Protein AF-A0A6N9VAM0-F1 (afdb_monomer_lite)

Structure (mmCIF, N/CA/C/O backbone):
data_AF-A0A6N9VAM0-F1
#
_entry.id   AF-A0A6N9VAM0-F1
#
loop_
_atom_site.group_PDB
_atom_site.id
_atom_site.type_symbol
_atom_site.label_atom_id
_atom_site.label_alt_id
_atom_site.label_comp_id
_atom_site.label_asym_id
_atom_site.label_entity_id
_atom_site.label_seq_id
_atom_site.pdbx_PDB_ins_code
_atom_site.Cartn_x
_atom_site.Cartn_y
_atom_site.Cartn_z
_atom_site.occupancy
_atom_site.B_iso_or_equiv
_atom_site.auth_seq_id
_atom_site.auth_comp_id
_atom_site.auth_asym_id
_atom_site.auth_atom_id
_atom_site.pdbx_PDB_model_num
ATOM 1 N N . ARG A 1 1 ? 8.829 16.996 4.462 1.00 77.75 1 ARG A N 1
ATOM 2 C CA . ARG A 1 1 ? 7.612 17.233 5.281 1.00 77.75 1 ARG A CA 1
ATOM 3 C C . ARG A 1 1 ? 6.850 15.953 5.683 1.00 77.75 1 ARG A C 1
ATOM 5 O O . ARG A 1 1 ?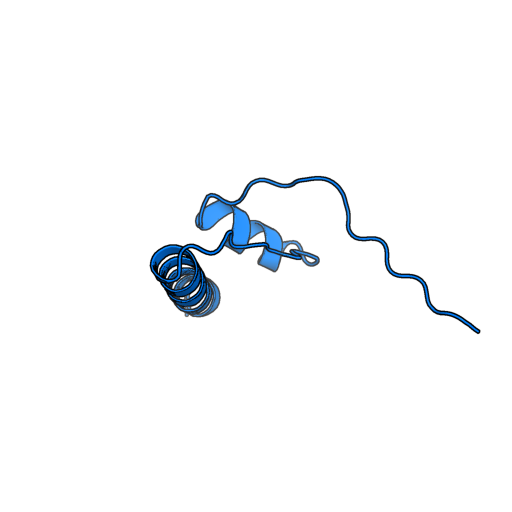 5.793 16.090 6.266 1.00 77.75 1 ARG A O 1
ATOM 12 N N . GLY A 1 2 ? 7.311 14.722 5.399 1.00 91.06 2 GLY A N 1
ATOM 13 C CA . GLY A 1 2 ? 6.664 13.491 5.915 1.00 91.06 2 GLY A CA 1
ATOM 14 C C . GLY A 1 2 ? 5.244 13.170 5.405 1.00 91.06 2 GLY A C 1
ATOM 15 O O . GLY A 1 2 ? 4.757 12.072 5.646 1.00 91.06 2 GLY A O 1
ATOM 16 N N . LEU A 1 3 ? 4.619 14.078 4.648 1.00 96.31 3 LEU A N 1
ATOM 17 C CA . LEU A 1 3 ? 3.215 14.021 4.222 1.00 96.31 3 LEU A CA 1
ATOM 18 C C . LEU A 1 3 ? 2.822 12.709 3.534 1.00 96.31 3 LEU A C 1
ATOM 20 O O . LEU A 1 3 ? 1.742 12.196 3.786 1.00 96.31 3 LEU A O 1
ATOM 24 N N . ALA A 1 4 ? 3.708 12.136 2.713 1.00 95.25 4 ALA A N 1
ATOM 25 C CA . ALA A 1 4 ? 3.434 10.867 2.039 1.00 95.25 4 ALA A CA 1
ATOM 26 C C . ALA A 1 4 ? 3.196 9.719 3.031 1.00 95.25 4 ALA A C 1
ATOM 28 O O . ALA A 1 4 ? 2.299 8.911 2.824 1.00 95.25 4 ALA A O 1
ATOM 29 N N . ARG A 1 5 ? 3.973 9.667 4.121 1.00 96.19 5 ARG A N 1
ATOM 30 C CA . ARG A 1 5 ? 3.795 8.663 5.173 1.00 96.19 5 ARG A CA 1
ATOM 31 C C . ARG A 1 5 ? 2.501 8.914 5.936 1.00 96.19 5 ARG A C 1
ATOM 33 O O . ARG A 1 5 ? 1.746 7.980 6.137 1.00 96.19 5 ARG A O 1
ATOM 40 N N . GLN A 1 6 ? 2.242 10.167 6.306 1.00 98.12 6 GLN A N 1
ATOM 41 C CA . GLN A 1 6 ? 1.045 10.540 7.058 1.00 98.12 6 GLN A CA 1
ATOM 42 C C . GLN A 1 6 ? -0.235 10.181 6.292 1.00 98.12 6 GLN A C 1
ATOM 44 O O . GLN A 1 6 ? -1.047 9.416 6.794 1.00 98.12 6 GLN A O 1
ATOM 49 N N . VAL A 1 7 ? -0.380 10.652 5.050 1.00 97.62 7 VAL A N 1
ATOM 50 C CA . VAL A 1 7 ? -1.578 10.385 4.235 1.00 97.62 7 VAL A CA 1
ATOM 51 C C . VAL A 1 7 ? -1.751 8.889 3.966 1.00 97.62 7 VAL A C 1
ATOM 53 O O . VAL A 1 7 ? -2.862 8.374 4.059 1.00 97.62 7 VAL A O 1
ATOM 56 N N . ALA A 1 8 ? -0.665 8.169 3.666 1.00 97.31 8 ALA A N 1
ATOM 57 C CA . ALA A 1 8 ? -0.748 6.731 3.431 1.00 97.31 8 ALA A CA 1
ATOM 58 C C . ALA A 1 8 ? -1.132 5.947 4.697 1.00 97.31 8 ALA A C 1
ATOM 60 O O . ALA A 1 8 ? -1.833 4.938 4.592 1.00 97.31 8 ALA A O 1
ATOM 61 N N . SER A 1 9 ? -0.696 6.400 5.880 1.00 97.94 9 SER A N 1
ATOM 62 C CA . SER A 1 9 ? -1.050 5.766 7.153 1.00 97.94 9 SER A CA 1
ATOM 63 C C . SER A 1 9 ? -2.538 5.913 7.428 1.00 97.94 9 SER A C 1
ATOM 65 O O . SER A 1 9 ? -3.190 4.911 7.708 1.00 97.94 9 SER A O 1
ATOM 67 N N . GLU A 1 10 ? -3.086 7.117 7.257 1.00 98.44 10 GLU A N 1
ATOM 68 C CA . GLU A 1 10 ? -4.521 7.366 7.437 1.00 98.44 10 GLU A CA 1
ATOM 69 C C . GLU A 1 10 ? -5.366 6.559 6.445 1.00 98.44 10 GLU A C 1
ATOM 71 O O . GLU A 1 10 ? -6.330 5.905 6.834 1.00 98.44 10 GLU A O 1
ATOM 76 N N . ALA A 1 11 ? -4.968 6.515 5.168 1.00 98.12 11 ALA A N 1
ATOM 77 C CA . ALA A 1 11 ? -5.667 5.712 4.165 1.00 98.12 11 ALA A CA 1
ATOM 78 C C . ALA A 1 11 ? -5.629 4.206 4.490 1.00 98.12 11 ALA A C 1
ATOM 80 O O . ALA A 1 11 ? -6.627 3.506 4.317 1.00 98.12 11 ALA A O 1
ATOM 81 N N . THR A 1 12 ? -4.493 3.709 4.992 1.00 98.12 12 THR A N 1
ATOM 82 C CA . THR A 1 12 ? -4.343 2.306 5.412 1.00 98.12 12 THR A CA 1
ATOM 83 C C . THR A 1 12 ? -5.221 2.003 6.625 1.00 98.12 12 THR A C 1
ATOM 85 O O . THR A 1 12 ? -5.947 1.012 6.612 1.00 98.12 12 THR A O 1
ATOM 88 N N . ALA A 1 13 ? -5.197 2.863 7.646 1.00 98.38 13 ALA A N 1
ATOM 89 C CA . ALA A 1 13 ? -6.019 2.712 8.844 1.00 98.38 13 ALA A CA 1
ATOM 90 C C . ALA A 1 13 ? -7.516 2.742 8.509 1.00 98.38 13 ALA A C 1
ATOM 92 O O . ALA A 1 13 ? -8.268 1.898 8.991 1.00 98.38 13 ALA A O 1
ATOM 93 N N . HIS A 1 14 ? -7.932 3.655 7.629 1.00 98.56 14 HIS A N 1
ATOM 94 C CA . HIS A 1 14 ? -9.311 3.748 7.165 1.00 98.56 14 HIS A CA 1
ATOM 95 C C . HIS A 1 14 ? -9.776 2.464 6.466 1.00 98.56 14 HIS A C 1
ATOM 97 O O . HIS A 1 14 ? -10.834 1.930 6.796 1.00 98.56 14 HIS A O 1
ATOM 103 N N . ALA A 1 15 ? -8.974 1.931 5.539 1.00 98.44 15 ALA A N 1
ATOM 104 C CA . ALA A 1 15 ? -9.305 0.693 4.839 1.00 98.44 15 ALA A CA 1
ATOM 105 C C . ALA A 1 15 ? -9.406 -0.504 5.802 1.00 98.44 15 ALA A C 1
ATOM 107 O O . ALA A 1 15 ? -10.359 -1.276 5.716 1.00 98.44 15 ALA A O 1
ATOM 108 N N . LEU A 1 16 ? -8.480 -0.622 6.758 1.00 98.00 16 LEU A N 1
ATOM 109 C CA . LEU A 1 16 ? -8.526 -1.674 7.778 1.00 98.00 16 LEU A CA 1
ATOM 110 C C . LEU A 1 16 ? -9.755 -1.548 8.687 1.00 98.00 16 LEU A C 1
ATOM 112 O O . LEU A 1 16 ? -10.410 -2.551 8.961 1.00 98.00 16 LEU A O 1
ATOM 116 N N . ALA A 1 17 ? -10.106 -0.332 9.118 1.00 98.56 17 ALA A N 1
ATOM 117 C CA . ALA A 1 17 ? -11.304 -0.078 9.921 1.00 98.56 17 ALA A CA 1
ATOM 118 C C . ALA A 1 17 ? -12.598 -0.441 9.173 1.00 98.56 17 ALA A C 1
ATOM 120 O O . ALA A 1 17 ? -13.571 -0.868 9.788 1.00 98.56 17 ALA A O 1
ATOM 121 N N . ALA A 1 18 ? -12.592 -0.324 7.844 1.00 98.62 18 ALA A N 1
ATOM 122 C CA . ALA A 1 18 ? -13.679 -0.765 6.977 1.00 98.62 18 ALA A CA 1
ATOM 123 C C . ALA A 1 18 ? -13.672 -2.285 6.690 1.00 98.62 18 ALA A C 1
ATOM 125 O O . ALA A 1 18 ? -14.495 -2.756 5.907 1.00 98.62 18 ALA A O 1
ATOM 126 N N . GLY A 1 19 ? -12.748 -3.060 7.273 1.00 98.25 19 GLY A N 1
ATOM 127 C CA . GLY A 1 19 ? -12.611 -4.498 7.014 1.00 98.25 19 GLY A CA 1
ATOM 128 C C . GLY A 1 19 ? -12.070 -4.830 5.619 1.00 98.25 19 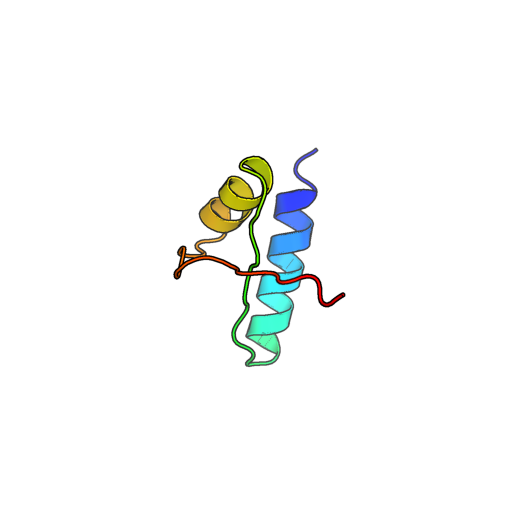GLY A C 1
ATOM 129 O O . GLY A 1 19 ? -12.222 -5.958 5.149 1.00 98.25 19 GLY A O 1
ATOM 130 N N . LEU A 1 20 ? -11.456 -3.861 4.937 1.00 98.25 20 LEU A N 1
ATOM 131 C CA . LEU A 1 20 ? -10.863 -4.044 3.616 1.00 98.25 20 LEU A CA 1
ATOM 132 C C . LEU A 1 20 ? -9.402 -4.472 3.734 1.00 98.25 20 LEU A C 1
ATOM 134 O O . LEU A 1 20 ? -8.709 -4.130 4.691 1.00 98.25 20 LEU A O 1
ATOM 138 N N . LEU A 1 21 ? -8.911 -5.169 2.708 1.00 96.12 21 LEU A N 1
ATOM 139 C CA . LEU A 1 21 ? -7.489 -5.454 2.550 1.00 96.12 21 LEU A CA 1
ATOM 140 C C . LEU A 1 21 ? -6.821 -4.313 1.766 1.00 96.12 21 LEU A C 1
ATOM 142 O O . LEU A 1 21 ? -7.083 -4.169 0.567 1.00 96.12 21 LEU A O 1
ATOM 146 N N . PRO A 1 22 ? -5.939 -3.512 2.384 1.00 96.31 22 PRO A N 1
ATOM 147 C CA . PRO A 1 22 ? -5.255 -2.438 1.680 1.00 96.31 22 PRO A CA 1
ATOM 148 C C . PRO A 1 22 ? -4.264 -2.995 0.647 1.00 96.31 22 PRO A C 1
ATOM 150 O O . PRO A 1 22 ? -3.457 -3.873 0.953 1.00 96.31 22 PRO A O 1
ATOM 153 N N . GLN A 1 23 ? -4.279 -2.454 -0.574 1.00 94.19 23 GLN A N 1
ATOM 154 C CA . GLN A 1 23 ? -3.348 -2.825 -1.644 1.00 94.19 23 GLN A CA 1
ATOM 155 C C . GLN A 1 23 ? -2.582 -1.598 -2.148 1.00 94.19 23 GLN A C 1
ATOM 157 O O . GLN A 1 23 ? -3.165 -0.542 -2.385 1.00 94.19 23 GLN A O 1
ATOM 162 N N . TRP A 1 24 ? -1.275 -1.756 -2.383 1.00 94.88 24 TRP A N 1
ATOM 163 C CA . TRP A 1 24 ? -0.404 -0.678 -2.853 1.00 94.88 24 TRP A CA 1
ATOM 164 C C . TRP A 1 24 ? 0.260 -1.007 -4.192 1.00 94.88 24 TRP A C 1
ATOM 166 O O . TRP A 1 24 ? 0.997 -1.980 -4.321 1.00 94.88 24 TRP A O 1
ATOM 176 N N . ARG A 1 25 ? 0.079 -0.132 -5.187 1.00 93.25 25 ARG A N 1
ATOM 177 C CA . ARG A 1 25 ? 0.807 -0.166 -6.470 1.00 93.25 25 ARG A CA 1
ATOM 178 C C . ARG A 1 25 ? 2.035 0.753 -6.448 1.00 93.25 25 ARG A C 1
ATOM 180 O O . ARG A 1 25 ? 2.027 1.845 -7.012 1.00 93.25 25 ARG A O 1
ATOM 187 N N . ALA A 1 26 ? 3.091 0.349 -5.745 1.00 92.19 26 ALA A N 1
ATOM 188 C CA . ALA A 1 26 ? 4.278 1.186 -5.549 1.00 92.19 26 ALA A CA 1
ATOM 189 C C . ALA A 1 26 ? 5.258 1.109 -6.742 1.00 92.19 26 ALA A C 1
ATOM 191 O O . ALA A 1 26 ? 6.055 0.178 -6.845 1.00 92.19 26 ALA A O 1
ATOM 192 N N . ARG A 1 27 ? 5.234 2.100 -7.652 1.00 88.81 27 ARG A N 1
ATOM 193 C CA . ARG A 1 27 ? 6.084 2.107 -8.869 1.00 88.81 27 ARG A CA 1
ATOM 194 C C . ARG A 1 27 ? 7.435 2.829 -8.702 1.00 88.81 27 ARG A C 1
ATOM 196 O O . ARG A 1 27 ? 8.458 2.193 -8.953 1.00 88.81 27 ARG A O 1
ATOM 203 N N . PRO A 1 28 ? 7.524 4.105 -8.274 1.00 92.94 28 PRO A N 1
ATOM 204 C CA . PRO A 1 28 ? 8.822 4.740 -8.032 1.00 92.94 28 PRO A CA 1
ATOM 205 C C . PRO A 1 28 ? 9.481 4.226 -6.746 1.00 92.94 28 PRO A C 1
ATOM 207 O O . PRO A 1 28 ? 8.790 3.887 -5.783 1.00 92.94 28 PRO A O 1
ATOM 210 N N . ALA A 1 29 ? 10.816 4.266 -6.675 1.00 94.19 29 ALA A N 1
ATOM 211 C CA . ALA A 1 29 ? 11.561 3.863 -5.475 1.00 94.19 29 ALA A CA 1
ATOM 212 C C . ALA A 1 29 ? 11.122 4.632 -4.215 1.00 94.19 29 ALA A C 1
ATOM 214 O O . ALA A 1 29 ? 11.043 4.059 -3.132 1.00 94.19 29 ALA A O 1
ATOM 215 N N . ALA A 1 30 ? 10.774 5.916 -4.358 1.00 94.88 30 ALA A N 1
ATOM 216 C CA . ALA A 1 30 ? 10.225 6.708 -3.262 1.00 94.88 30 ALA A CA 1
ATOM 217 C C . ALA A 1 30 ? 8.897 6.140 -2.737 1.00 94.88 30 ALA A C 1
ATOM 219 O O . ALA A 1 30 ? 8.724 6.049 -1.529 1.00 94.88 30 ALA A O 1
ATOM 220 N N . SER A 1 31 ? 8.001 5.696 -3.624 1.00 95.38 31 SER A N 1
ATOM 221 C CA . SER A 1 31 ? 6.723 5.090 -3.233 1.00 95.38 31 SER A CA 1
ATOM 222 C C . SER A 1 31 ? 6.929 3.746 -2.532 1.00 95.38 31 SER A C 1
ATOM 224 O O . SER A 1 31 ? 6.333 3.520 -1.481 1.00 95.38 31 SER A O 1
ATOM 226 N N . ARG A 1 32 ? 7.847 2.903 -3.036 1.00 94.88 32 ARG A N 1
ATOM 227 C CA . ARG A 1 32 ? 8.205 1.626 -2.387 1.00 94.88 32 ARG A CA 1
ATOM 228 C C . ARG A 1 32 ? 8.720 1.821 -0.963 1.00 94.88 32 ARG A C 1
ATOM 230 O O . ARG A 1 32 ? 8.340 1.068 -0.076 1.00 94.88 32 ARG A O 1
ATOM 237 N N . ARG A 1 33 ? 9.533 2.857 -0.720 1.00 95.88 33 ARG A N 1
ATOM 238 C CA . ARG A 1 33 ? 10.014 3.176 0.636 1.00 95.88 33 ARG A CA 1
ATOM 239 C C . ARG A 1 33 ? 8.880 3.535 1.592 1.00 95.88 33 ARG A C 1
ATOM 241 O O . ARG A 1 33 ? 8.933 3.132 2.747 1.00 95.88 33 ARG A O 1
ATOM 248 N N . VAL A 1 34 ? 7.864 4.268 1.130 1.00 97.44 34 VAL A N 1
ATOM 249 C CA . VAL A 1 34 ? 6.700 4.574 1.976 1.00 97.44 34 VAL A CA 1
ATOM 250 C C . VAL A 1 34 ? 5.906 3.296 2.259 1.00 97.44 34 VAL A C 1
ATOM 252 O O . VAL A 1 34 ? 5.590 3.046 3.415 1.00 97.44 34 VAL A O 1
ATOM 255 N N . ALA A 1 35 ? 5.673 2.451 1.250 1.00 97.12 35 ALA A N 1
ATOM 256 C CA . ALA A 1 35 ? 4.996 1.165 1.431 1.00 97.12 35 ALA A CA 1
ATOM 257 C C . ALA A 1 35 ? 5.701 0.276 2.468 1.00 97.12 35 ALA A C 1
ATOM 259 O O . ALA A 1 35 ? 5.072 -0.185 3.421 1.00 97.12 35 ALA A O 1
ATOM 260 N N . ALA A 1 36 ? 7.022 0.125 2.344 1.00 96.06 36 ALA A N 1
ATOM 261 C CA . ALA A 1 36 ? 7.833 -0.626 3.298 1.00 96.06 36 ALA A CA 1
ATOM 262 C C . ALA A 1 36 ? 7.767 -0.029 4.716 1.00 96.06 36 ALA A C 1
ATOM 264 O O . ALA A 1 36 ? 7.622 -0.763 5.689 1.00 96.06 36 ALA A O 1
ATOM 265 N N . ALA A 1 37 ? 7.803 1.303 4.845 1.00 96.88 37 ALA A N 1
ATOM 266 C CA . ALA A 1 37 ? 7.701 1.986 6.137 1.00 96.88 37 ALA A CA 1
ATOM 267 C C . ALA A 1 37 ? 6.334 1.818 6.829 1.00 96.88 37 ALA A C 1
ATOM 269 O O . ALA A 1 37 ? 6.231 2.074 8.030 1.00 96.88 37 ALA A O 1
ATOM 270 N N . LEU A 1 38 ? 5.297 1.424 6.085 1.00 97.06 38 LEU A N 1
ATOM 271 C CA . LEU A 1 38 ? 3.960 1.112 6.599 1.00 97.06 38 LEU A CA 1
ATOM 272 C C . LEU A 1 38 ? 3.737 -0.395 6.813 1.00 97.06 38 LEU A C 1
ATOM 274 O O . LEU A 1 38 ? 2.656 -0.790 7.234 1.00 97.06 38 LEU A O 1
ATOM 278 N N . GLY A 1 39 ? 4.739 -1.236 6.537 1.00 96.56 39 GLY A N 1
ATOM 279 C CA . GLY A 1 39 ? 4.653 -2.686 6.725 1.00 96.56 39 GLY A CA 1
ATOM 280 C C . GLY A 1 39 ? 4.047 -3.456 5.548 1.00 96.56 39 GLY A C 1
ATOM 281 O O . GLY A 1 39 ? 3.809 -4.657 5.668 1.00 96.56 39 GLY A O 1
ATOM 282 N N . TYR A 1 40 ? 3.826 -2.813 4.397 1.00 96.81 40 TYR A N 1
ATOM 283 C CA . TYR A 1 40 ? 3.428 -3.532 3.185 1.00 96.81 40 TYR A CA 1
ATOM 284 C C . TYR A 1 40 ? 4.566 -4.429 2.694 1.00 96.81 40 TYR A C 1
ATOM 286 O O . TYR A 1 40 ? 5.746 -4.078 2.778 1.00 96.81 40 TYR A O 1
ATOM 294 N N . ARG A 1 41 ? 4.198 -5.575 2.116 1.00 94.88 41 ARG A N 1
ATOM 295 C CA . ARG A 1 41 ? 5.127 -6.511 1.474 1.00 94.88 41 ARG A CA 1
ATOM 296 C C . ARG A 1 41 ? 4.903 -6.502 -0.031 1.00 94.88 41 ARG A C 1
ATOM 298 O O . ARG A 1 41 ? 3.768 -6.428 -0.494 1.00 94.88 41 ARG A O 1
ATOM 305 N N . GLU A 1 42 ? 5.992 -6.562 -0.787 1.00 93.44 42 GLU A N 1
ATOM 306 C CA . GLU A 1 42 ? 5.924 -6.641 -2.243 1.00 93.44 42 GLU A CA 1
ATOM 307 C C . GLU A 1 42 ? 5.403 -8.018 -2.670 1.00 93.44 42 GLU A C 1
ATOM 309 O O . GLU A 1 42 ? 5.913 -9.046 -2.224 1.00 93.44 42 GLU A O 1
ATOM 314 N N . LEU A 1 43 ? 4.375 -8.022 -3.521 1.00 91.69 43 LEU A N 1
ATOM 315 C CA . LEU A 1 43 ? 3.765 -9.223 -4.085 1.00 91.69 43 LEU A CA 1
ATOM 316 C C . LEU A 1 43 ? 3.683 -9.072 -5.607 1.00 91.69 43 LEU A C 1
ATOM 318 O O . LEU A 1 43 ? 2.754 -8.464 -6.140 1.00 91.69 43 LEU A O 1
ATOM 322 N N . GLY A 1 44 ? 4.676 -9.630 -6.298 1.00 89.88 44 GLY A N 1
ATOM 323 C CA . GLY A 1 44 ? 4.755 -9.624 -7.757 1.00 89.88 44 GLY A CA 1
ATOM 324 C C . GLY A 1 44 ? 5.000 -8.240 -8.362 1.00 89.88 44 GLY A C 1
ATOM 325 O O . GLY A 1 44 ? 5.504 -7.325 -7.715 1.00 89.88 44 GLY A O 1
ATOM 326 N N . ALA A 1 45 ? 4.640 -8.094 -9.637 1.00 87.25 45 ALA A N 1
ATOM 327 C CA . ALA A 1 45 ? 4.819 -6.865 -10.398 1.00 87.25 45 ALA A CA 1
ATOM 328 C C . ALA A 1 45 ? 3.518 -6.452 -11.095 1.00 87.25 45 ALA A C 1
ATOM 330 O O . ALA A 1 45 ? 2.720 -7.282 -11.523 1.00 87.25 45 ALA A O 1
ATOM 331 N N . GLN A 1 46 ? 3.318 -5.143 -11.253 1.00 87.81 46 GLN A N 1
ATOM 332 C CA . GLN A 1 46 ? 2.209 -4.619 -12.046 1.00 87.81 46 GLN A CA 1
ATOM 333 C C . GLN A 1 46 ? 2.570 -4.637 -13.538 1.00 87.81 46 GLN A C 1
ATOM 335 O O . GLN A 1 46 ? 3.488 -3.929 -13.963 1.00 87.81 46 GLN A O 1
ATOM 340 N N . LEU A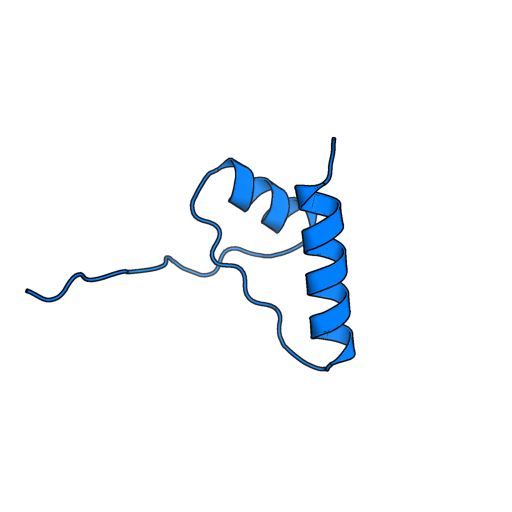 1 47 ? 1.778 -5.347 -14.339 1.00 88.50 47 LEU A N 1
ATOM 341 C CA . LEU A 1 47 ? 1.759 -5.213 -15.794 1.00 88.50 47 LEU A CA 1
ATOM 342 C C . LEU A 1 47 ? 0.729 -4.155 -16.210 1.00 88.50 47 LEU A C 1
ATOM 344 O O . LEU A 1 47 ? -0.376 -4.096 -15.671 1.00 88.50 47 LEU A O 1
ATOM 348 N N . SER A 1 48 ? 1.091 -3.318 -17.177 1.00 88.69 48 SER A N 1
ATOM 349 C CA . SER A 1 48 ? 0.162 -2.414 -17.853 1.00 88.69 48 SER A CA 1
ATOM 350 C C . SER A 1 48 ? 0.379 -2.546 -19.350 1.00 88.69 48 SER A C 1
ATOM 352 O O . SER A 1 48 ? 1.511 -2.426 -19.810 1.00 88.69 48 SER A O 1
ATOM 354 N N . VAL A 1 49 ? -0.699 -2.796 -20.088 1.00 93.81 49 VAL A N 1
ATOM 355 C CA . VAL A 1 49 ? -0.685 -2.942 -21.545 1.00 93.81 49 VAL A CA 1
ATOM 356 C C . VAL A 1 49 ? -1.473 -1.784 -22.137 1.00 93.81 49 VAL A C 1
ATOM 358 O O . VAL A 1 49 ? -2.568 -1.472 -21.672 1.00 93.81 49 VAL A O 1
ATOM 361 N N . ARG A 1 50 ? -0.903 -1.127 -23.144 1.00 95.88 50 ARG A N 1
ATOM 362 C CA . ARG A 1 50 ? -1.617 -0.158 -23.972 1.00 95.88 50 ARG A CA 1
ATOM 363 C C . ARG A 1 50 ? -2.159 -0.914 -25.176 1.00 95.88 50 ARG A C 1
ATOM 365 O O . ARG A 1 50 ? -1.367 -1.486 -25.917 1.00 95.88 50 ARG A O 1
ATOM 372 N N . LEU A 1 51 ? -3.477 -0.934 -25.331 1.00 95.31 51 LEU A N 1
ATOM 373 C CA . LEU A 1 51 ? -4.102 -1.457 -26.540 1.00 95.31 51 LEU A CA 1
ATOM 374 C C . LEU A 1 51 ? -4.007 -0.391 -27.635 1.00 95.31 51 LEU A C 1
ATOM 376 O O . LEU A 1 51 ? -4.109 0.803 -27.336 1.00 95.31 51 LEU A O 1
ATOM 380 N N . VAL A 1 52 ? -3.738 -0.842 -28.857 1.00 87.44 52 VAL A N 1
ATOM 381 C CA . VAL A 1 52 ? -3.754 -0.031 -30.079 1.00 87.44 52 VAL A CA 1
ATOM 382 C C . VAL A 1 52 ? -5.088 -0.180 -30.786 1.00 87.44 52 VAL A C 1
ATOM 384 O O . VAL A 1 52 ? -5.676 -1.280 -30.673 1.00 87.44 52 VAL A O 1
#

Secondary structure (DSSP, 8-state):
--HHHHHHHHHHHHHHHTT--------SHHHHHHHHHTT----S--------

Organism: Streptomyces microflavus (NCBI:txid1919)

Radius of gyration: 12.89 Å; chains: 1; bounding box: 25×27×40 Å

pLDDT: mean 94.72, std 4.03, range [77.75, 98.62]

InterPro domains:
  IPR027365 GNAT acetyltransferase YdfB-like [PF12746] (1-42)

Foldseek 3Di:
DCVLLVVVLVVCVVCVVVVHDDDDQQDDPVSVVSCVVNPHDDDDHDDDDDDD

Sequence (52 aa):
RGLARQVASEATAHALAAGLLPQWRARPAASRRVAAALGYRELGAQLSVRLV

=== Feature glossary ===
Key to the feature types in this record:

pLDDT. pLDDT is the predicted lDDT-Cα score: AlphaFold's confidence that the local environment of each residue (all inter-atomic distances within 15 Å) is correctly placed. It is a per-residue number between 0 and 100, with higher meaning more reliable.

Radius of gyration, Cα contacts, bounding box. The geometric summary reports three shape descriptors. Rg (radius of gyration) measures how spread out the Cα atoms are about their centre of mass; compact globular proteins have small Rg, elongated or unfolded ones large. Cα contacts (<8 Å, |i−j|>4) count long-range residue pairs in spatial proximity — high for tightly packed folds, near zero for rods or random coil. The bounding-box extents give the protein's footprint along x, y, z in Å.

Backbone torsions (φ/ψ). Backbone dihedral angles. Every residue except chain termini has a φ (preceding-C → N → Cα → C) and a ψ (N → Cα → C → next-N). They are reported in degrees following the IUPAC sign convention. Secondary structure is essentially a statement about which (φ, ψ) basin each residue occupies.

Contact-map, Ramachandran, and PAE plots. Plot images: a contact map (which residues are close in 3D, as an N×N binary image), a Ramachandran scatter (backbone torsion angles, revealing secondary-structure composition at a glance), and — for AlphaFold structures — a PAE heatmap (pairwise prediction confidence).

Predicted aligned error. Predicted Aligned Error (PAE) is an AlphaFold confidence matrix: entry (i, j) is the expected error in the position of residue j, in ångströms, when the prediction is superimposed on the true structure at residue i. Low PAE within a block of residues means that block is internally rigid and well-predicted; high PAE between two blocks means their relative placement is uncertain even if each block individually is confident.

Secondary structure (3-state, P-SEA). Three-state secondary structure (P-SEA) collapses the eight DSSP classes into helix (a), strand (b), and coil (c). P-SEA assigns these from Cα geometry alone — distances and angles — without requiring backbone oxygens, so it works on any Cα trace.

Solvent-accessible surface area. Solvent-accessible surface area (SASA) is the area in Å² traced out by the centre of a 1.4 Å probe sphere (a water molecule) rolled over the protein's van der Waals surface (Shrake–Rupley / Lee–Richards construction). Buried residues have near-zero SASA; fully exposed residues can exceed 200 Å². The total SASA scales roughly with the number of surface residues.

Foldseek 3Di. The Foldseek 3Di string encodes local tertiary geometry as a 20-letter alphabet — one character 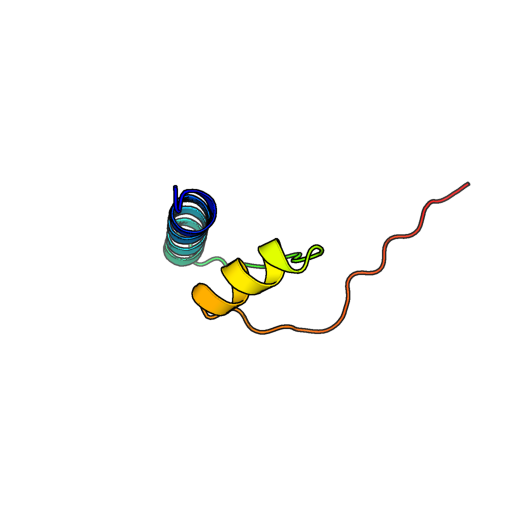per residue — derived from the relative positions of nearby Cα atoms. Unlike the amino-acid sequence, 3Di is a direct function of the 3D structure, so two proteins with the same fold have similar 3Di strings even at low sequence identity.

B-factor. For experimental (PDB) structures, the B-factor (temperature factor) quantifies the positional spread of each atom in the crystal — a combination of thermal vibration and static disorder — in units of Å². High B-factors mark flexible loops or poorly resolved regions; low B-factors mark th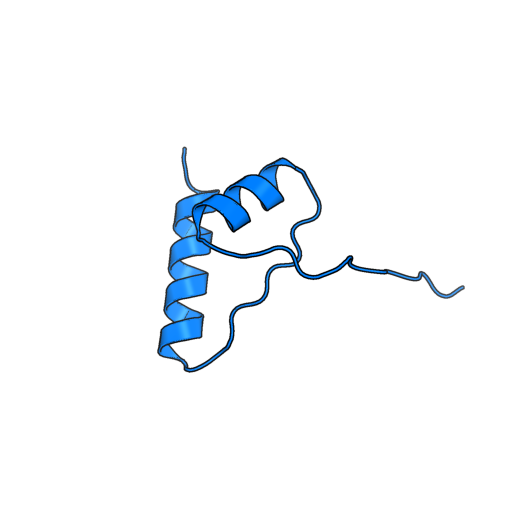e rigid, well-ordered core.

mmCIF coordinates. The mmCIF block holds the 3D Cartesian coordinates of each backbone atom (N, Cα, C, O) in ångströms. mmCIF is the PDB's canonical archive f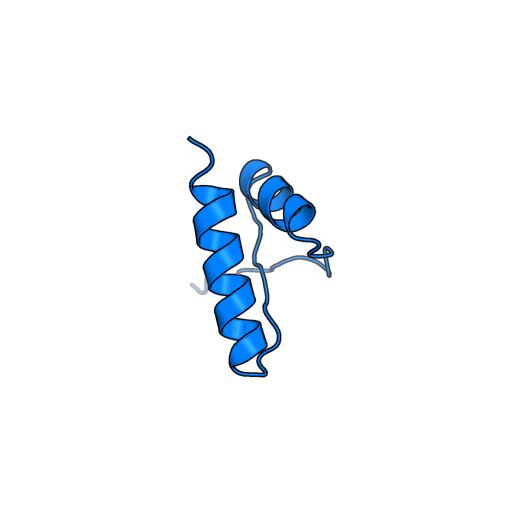ormat — a tagged-loop text representation of the atomic model.

InterPro / GO / CATH / organism. Functional annotations link the protein to curated databases. InterPro entries identify conserved domains and families by matching the sequence against member-database signatures (Pfam, PROSITE, CDD, …). Gene Ontology (GO) terms describe molecular function, biological process, and cellular component in a controlled vocabulary. CATH places the structure in a hierarchical fold classification (Class/Architecture/Topology/Homologous-superfamily). The organism is the source species.

Rendered structure images. Structure images are PyMOL renders from six orthogonal camera directions. Cartoon representation draws helices as coils and strands as arrows; sticks shows the backbone as bonds; surface shows the solvent-excluded envelope. Rainbow coloring maps sequence position to hue (blue→red, N→C); chain coloring assigns a distinct color per polypeptide.

Sequence. This is the polypeptide sequence — one letter per residue, N-terminus first. Length ranges from a few dozen residues for small domains to over a thousand for large multi-domain proteins.

Secondary structure (8-state, DSSP). The SS8 string is DSSP's per-residue secondary-structure call. α-helix (H) means an i→i+4 H-bond ladder; β-strand (E) means the residue participates in a β-sheet; 3₁₀ (G) and π (I) are tighter and wider helices; T/S are turns/bends; '-' is loop.

Nearest PDB structures. Structural nearest neighbors (via Foldseek easy-search vs the PDB). Reported per hit: target PDB id, E-value, and alignment TM-score. A TM-score above ~0.5 is the conventional threshold for 'same fold'.